Protein AF-Q50FS6-F1 (afdb_monomer)

Solvent-accessible surface area (backbone atoms only — not comparable to full-atom values): 7816 Å² total; per-residue (Å²): 136,74,51,49,74,38,58,46,81,48,75,51,61,81,35,70,44,80,47,74,35,45,58,11,39,36,32,32,69,66,8,34,38,33,13,41,27,37,36,40,30,18,50,77,78,52,74,67,53,52,54,46,35,71,72,44,51,91,74,50,71,84,71,86,58,92,88,42,80,6,38,32,37,36,33,13,39,38,15,14,32,34,36,38,41,36,17,31,35,27,35,38,33,70,82,34,45,69,17,10,52,85,64,78,49,66,32,78,38,76,48,80,40,45,86,39,77,46,76,49,63,52,61,46,99,83,71,41,74,58,86,89,66,58,99,82,60,80,82,82,80,89,129

Structure (mmCIF, N/CA/C/O backbone):
data_AF-Q50FS6-F1
#
_entry.id   AF-Q50FS6-F1
#
loop_
_atom_site.group_PDB
_atom_site.id
_atom_site.type_symbol
_atom_site.label_atom_id
_atom_site.label_alt_id
_atom_site.label_comp_id
_atom_site.label_asym_id
_atom_site.label_entity_id
_atom_site.label_seq_id
_atom_site.pdbx_PDB_ins_code
_atom_site.Cartn_x
_atom_site.Cartn_y
_atom_site.Cartn_z
_atom_site.occupancy
_atom_site.B_iso_or_equiv
_atom_site.auth_seq_id
_atom_site.auth_comp_id
_atom_site.auth_asym_id
_atom_site.auth_atom_id
_atom_site.pdbx_PDB_model_num
ATOM 1 N N . LYS A 1 1 ? -3.801 -12.237 -17.986 1.00 66.69 1 LYS A N 1
ATOM 2 C CA . LYS A 1 1 ? -2.813 -11.425 -17.234 1.00 66.69 1 LYS A CA 1
ATOM 3 C C . LYS A 1 1 ? -3.530 -10.945 -15.992 1.00 66.69 1 LYS A C 1
ATOM 5 O O . LYS A 1 1 ? -4.598 -10.368 -16.149 1.00 66.69 1 LYS A O 1
ATOM 10 N N . ASP A 1 2 ? -2.973 -11.201 -14.813 1.00 90.19 2 ASP A N 1
ATOM 11 C CA . ASP A 1 2 ? -3.731 -11.121 -13.564 1.00 90.19 2 ASP A CA 1
ATOM 12 C C . ASP A 1 2 ? -3.165 -10.081 -12.597 1.00 90.19 2 ASP A C 1
ATOM 14 O O . ASP A 1 2 ? -1.973 -9.759 -12.609 1.00 90.19 2 ASP A O 1
ATOM 18 N N . ALA A 1 3 ? -4.047 -9.557 -11.749 1.00 95.00 3 ALA A N 1
ATOM 19 C CA . ALA A 1 3 ? -3.674 -8.702 -10.633 1.00 95.00 3 ALA A CA 1
ATOM 20 C C . ALA A 1 3 ? -2.895 -9.490 -9.569 1.00 95.00 3 ALA A C 1
ATOM 22 O O . ALA A 1 3 ? -3.140 -10.680 -9.346 1.00 95.00 3 ALA A O 1
ATOM 23 N N . SER A 1 4 ? -2.010 -8.802 -8.849 1.00 97.75 4 SER A N 1
ATOM 24 C CA . SER A 1 4 ? -1.336 -9.371 -7.681 1.00 97.75 4 SER A CA 1
ATOM 25 C C . SER A 1 4 ? -2.330 -9.488 -6.529 1.00 97.75 4 SER A C 1
ATOM 27 O O . SER A 1 4 ? -2.913 -8.485 -6.126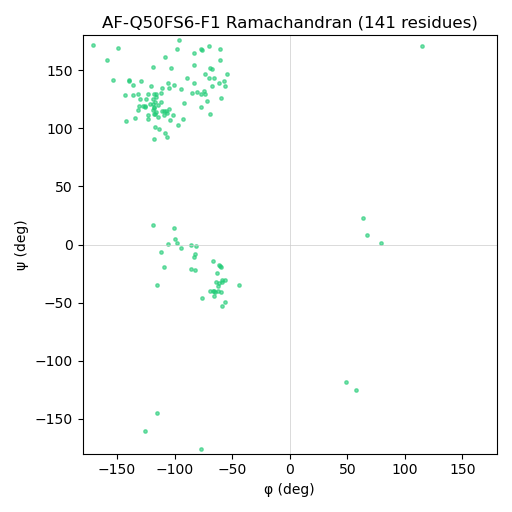 1.00 97.75 4 SER A O 1
ATOM 29 N N . LYS A 1 5 ? -2.517 -10.692 -5.982 1.00 98.19 5 LYS A N 1
ATOM 30 C CA . LYS A 1 5 ? -3.392 -10.940 -4.825 1.00 98.19 5 LYS A CA 1
ATOM 31 C C . LYS A 1 5 ? -2.547 -11.309 -3.612 1.00 98.19 5 LYS A C 1
ATOM 33 O O . LYS A 1 5 ? -1.901 -12.352 -3.608 1.00 98.19 5 LYS A O 1
ATOM 38 N N . ILE A 1 6 ? -2.567 -10.468 -2.585 1.00 98.38 6 ILE A N 1
ATOM 39 C CA . ILE A 1 6 ? -1.834 -10.670 -1.33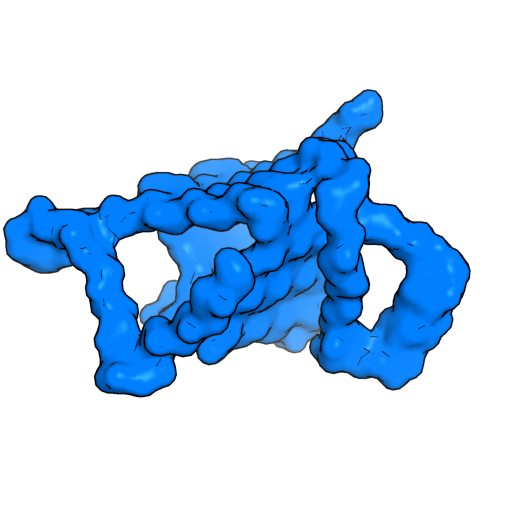5 1.00 98.38 6 ILE A CA 1
ATOM 40 C C . ILE A 1 6 ? -2.854 -11.011 -0.255 1.00 98.38 6 ILE A C 1
ATOM 42 O O . ILE A 1 6 ? -3.485 -10.131 0.322 1.00 98.38 6 ILE A O 1
ATOM 46 N N . ASN A 1 7 ? -3.036 -12.308 -0.017 1.00 98.06 7 ASN A N 1
ATOM 47 C CA . ASN A 1 7 ? -3.957 -12.834 0.998 1.00 98.06 7 ASN A CA 1
ATOM 48 C C . ASN A 1 7 ? -3.226 -13.377 2.238 1.00 98.06 7 ASN A C 1
ATOM 50 O O . ASN A 1 7 ? -3.872 -13.883 3.150 1.00 98.06 7 ASN A O 1
ATOM 54 N N . GLY A 1 8 ? -1.895 -13.306 2.257 1.00 97.44 8 GLY A N 1
ATOM 55 C CA . GLY A 1 8 ? -1.051 -13.708 3.380 1.00 97.44 8 GLY A CA 1
ATOM 56 C C . GLY A 1 8 ? -0.114 -12.580 3.804 1.00 97.44 8 GLY A C 1
ATOM 57 O O . GLY A 1 8 ? -0.344 -11.415 3.478 1.00 97.44 8 GLY A O 1
ATOM 58 N N . ALA A 1 9 ? 0.959 -12.926 4.511 1.00 98.12 9 ALA A N 1
ATOM 59 C CA . ALA A 1 9 ? 1.951 -11.956 4.954 1.00 98.12 9 ALA A CA 1
ATOM 60 C C . ALA A 1 9 ? 3.003 -11.680 3.867 1.00 98.12 9 ALA A C 1
ATOM 62 O O . ALA A 1 9 ? 3.619 -12.606 3.340 1.00 98.12 9 ALA A O 1
ATOM 63 N N . LEU A 1 10 ? 3.251 -10.402 3.582 1.00 98.38 10 LEU A N 1
ATOM 64 C CA . LEU A 1 10 ? 4.408 -9.922 2.831 1.00 98.38 10 LEU A CA 1
ATOM 65 C C . LEU A 1 10 ? 5.235 -9.022 3.758 1.00 98.38 10 LEU A C 1
ATOM 67 O O . LEU A 1 10 ? 4.882 -7.869 4.000 1.00 98.38 10 LEU A O 1
ATOM 71 N N . ASN A 1 11 ? 6.320 -9.571 4.303 1.00 97.75 11 ASN A N 1
ATOM 72 C CA . ASN A 1 11 ? 7.113 -8.927 5.347 1.00 97.75 11 ASN A CA 1
ATOM 73 C C . ASN A 1 11 ? 8.534 -8.627 4.852 1.00 97.75 11 ASN A C 1
ATOM 75 O O . ASN A 1 11 ? 9.313 -9.537 4.583 1.00 97.75 11 ASN A O 1
ATOM 79 N N . GLY A 1 12 ? 8.860 -7.342 4.737 1.00 96.31 12 GLY A N 1
ATOM 80 C CA . GLY A 1 12 ? 10.190 -6.834 4.400 1.00 96.31 12 GLY A CA 1
ATOM 81 C C . GLY A 1 12 ? 11.009 -6.411 5.622 1.00 96.31 12 GLY A C 1
ATOM 82 O O . GLY A 1 12 ? 12.132 -5.928 5.461 1.00 96.31 12 GLY A O 1
ATOM 83 N N . GLY A 1 13 ? 10.472 -6.553 6.838 1.00 95.31 13 GLY A N 1
ATOM 84 C CA . GLY A 1 13 ? 11.058 -6.007 8.058 1.00 95.31 13 GLY A CA 1
ATOM 85 C C . GLY A 1 13 ? 11.228 -4.495 7.935 1.00 95.31 13 GLY A C 1
ATOM 86 O O . GLY A 1 13 ? 10.282 -3.793 7.585 1.00 95.31 13 GLY A O 1
ATOM 87 N N . ASN A 1 14 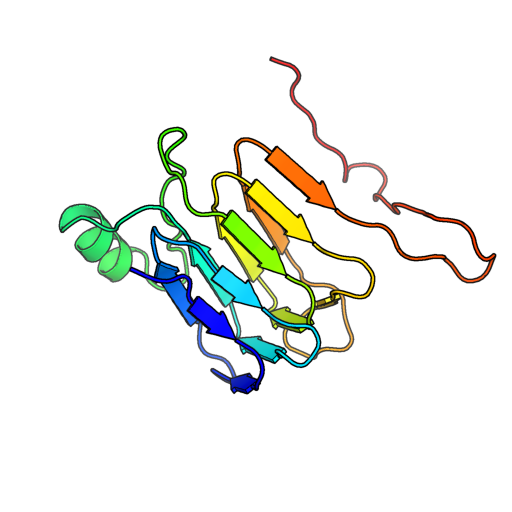? 12.453 -4.012 8.157 1.00 93.50 14 ASN A N 1
ATOM 88 C CA . ASN A 1 14 ? 12.830 -2.597 8.022 1.00 93.50 14 ASN A CA 1
ATOM 89 C C . ASN A 1 14 ? 13.112 -2.159 6.577 1.00 93.50 14 ASN A C 1
ATOM 91 O O . ASN A 1 14 ? 13.429 -0.995 6.340 1.00 93.50 14 ASN A O 1
ATOM 95 N N . ASN A 1 15 ? 13.013 -3.067 5.603 1.00 95.00 15 ASN A N 1
ATOM 96 C CA . ASN A 1 15 ? 13.239 -2.739 4.200 1.00 95.00 15 ASN A CA 1
ATOM 97 C C . ASN A 1 15 ? 11.996 -2.134 3.548 1.00 95.00 15 ASN A C 1
ATOM 99 O O . ASN A 1 15 ? 10.872 -2.251 4.036 1.00 95.00 15 ASN A O 1
ATOM 103 N N . ASN A 1 16 ? 12.213 -1.521 2.388 1.00 94.88 16 ASN A N 1
ATOM 104 C CA . ASN A 1 16 ? 11.147 -0.997 1.548 1.00 94.88 16 ASN A CA 1
ATOM 105 C C . ASN A 1 16 ? 10.659 -2.076 0.578 1.00 94.88 16 ASN A C 1
ATOM 107 O O . ASN A 1 16 ? 11.463 -2.832 0.034 1.00 94.88 16 ASN A O 1
ATOM 111 N N . ILE A 1 17 ? 9.359 -2.096 0.305 1.00 96.88 17 ILE A N 1
ATOM 112 C CA . ILE A 1 17 ? 8.740 -2.990 -0.673 1.00 96.88 17 ILE A CA 1
ATOM 113 C C . ILE A 1 17 ? 8.147 -2.152 -1.802 1.00 96.88 17 ILE A C 1
ATOM 115 O O . ILE A 1 17 ? 7.349 -1.247 -1.561 1.00 96.88 17 ILE A O 1
ATOM 119 N N . PHE A 1 18 ? 8.519 -2.491 -3.036 1.00 94.50 18 P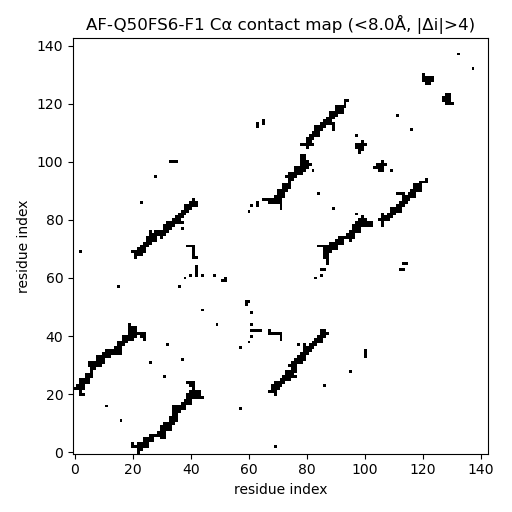HE A N 1
ATOM 120 C CA . PHE A 1 18 ? 7.985 -1.895 -4.256 1.00 94.50 18 PHE A CA 1
ATOM 121 C C . PHE A 1 18 ? 7.311 -2.988 -5.086 1.00 94.50 18 PHE A C 1
ATOM 123 O O . PHE A 1 18 ? 7.972 -3.915 -5.548 1.00 94.50 18 PHE A O 1
ATOM 130 N N . LEU A 1 19 ? 5.998 -2.881 -5.278 1.00 95.25 19 LEU A N 1
ATOM 131 C CA . LEU A 1 19 ? 5.196 -3.792 -6.083 1.00 95.25 19 LEU A CA 1
ATOM 132 C C . LEU A 1 19 ? 4.645 -3.052 -7.298 1.00 95.25 19 LEU A C 1
ATOM 134 O O . LEU A 1 19 ? 3.747 -2.220 -7.172 1.00 95.25 19 LEU A O 1
ATOM 138 N N . VAL A 1 20 ? 5.157 -3.382 -8.482 1.00 92.31 20 VAL A N 1
ATOM 139 C CA . VAL A 1 20 ? 4.641 -2.836 -9.738 1.00 92.31 20 VAL A CA 1
ATOM 140 C C . VAL A 1 20 ? 3.905 -3.916 -10.515 1.00 92.31 20 VAL A C 1
ATOM 142 O O . VAL A 1 20 ? 4.512 -4.881 -10.971 1.00 92.31 20 VAL A O 1
ATOM 145 N N . ASN A 1 21 ? 2.595 -3.741 -10.684 1.00 93.81 21 ASN A N 1
ATOM 146 C CA . ASN A 1 21 ? 1.778 -4.600 -11.533 1.00 93.81 21 ASN A CA 1
ATOM 147 C C . ASN A 1 21 ? 0.711 -3.769 -12.269 1.00 93.81 21 ASN A C 1
ATOM 149 O O . ASN A 1 21 ? -0.290 -3.385 -11.660 1.00 93.81 21 ASN A O 1
ATOM 153 N N . PRO A 1 22 ? 0.865 -3.535 -13.587 1.00 92.81 22 PRO A N 1
ATOM 154 C CA . PRO A 1 22 ? -0.109 -2.783 -14.379 1.00 92.81 22 PRO A CA 1
ATOM 155 C C . PRO A 1 22 ? -1.524 -3.366 -14.411 1.00 92.81 22 PRO A C 1
ATOM 157 O O . PRO A 1 22 ? -2.464 -2.647 -14.739 1.00 92.81 22 PRO A O 1
ATOM 160 N N . MET A 1 23 ? -1.685 -4.650 -14.078 1.00 94.12 23 MET A N 1
ATOM 161 C CA . MET A 1 23 ? -2.988 -5.321 -14.011 1.00 94.12 23 MET A CA 1
ATOM 162 C C . MET A 1 23 ? -3.713 -5.090 -12.678 1.00 94.12 23 MET A C 1
ATOM 164 O O . MET A 1 23 ? -4.894 -5.406 -12.567 1.00 94.12 23 MET A O 1
ATOM 168 N N . GLY A 1 24 ? -3.036 -4.521 -11.676 1.00 96.06 24 GLY A N 1
ATOM 169 C CA . GLY A 1 24 ? -3.615 -4.175 -10.381 1.00 96.06 24 GLY A CA 1
ATOM 170 C C . GLY A 1 24 ? -3.042 -4.954 -9.200 1.00 96.06 24 GLY A C 1
ATOM 171 O O . GLY A 1 24 ? -2.295 -5.926 -9.350 1.00 96.06 24 GLY A O 1
ATOM 172 N N . VAL A 1 25 ? -3.420 -4.506 -8.005 1.00 98.19 25 VAL A N 1
ATOM 173 C CA . VAL A 1 25 ? -3.011 -5.074 -6.717 1.00 98.19 25 VAL A CA 1
ATOM 174 C C . VAL A 1 25 ? -4.229 -5.163 -5.800 1.00 98.19 25 VAL A C 1
ATOM 176 O 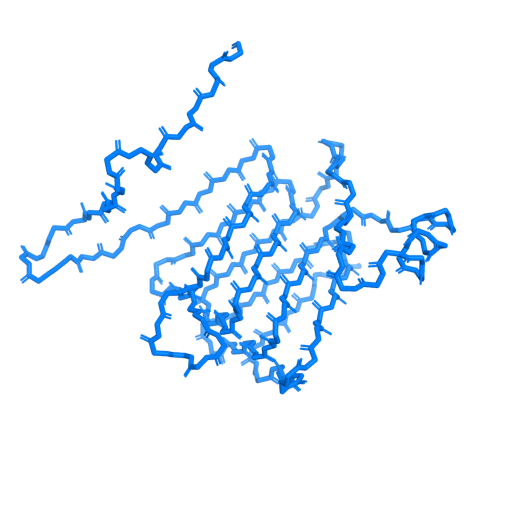O . VAL A 1 25 ? -4.932 -4.179 -5.592 1.00 98.19 25 VAL A O 1
ATOM 179 N N . LEU A 1 26 ? -4.459 -6.340 -5.227 1.00 98.44 26 LEU A N 1
ATOM 180 C CA . LEU A 1 26 ? -5.432 -6.587 -4.171 1.00 98.44 26 LEU A CA 1
ATOM 181 C C . LEU A 1 26 ? -4.690 -7.074 -2.928 1.00 98.44 26 LEU A C 1
ATOM 183 O O . LEU A 1 26 ? -4.103 -8.155 -2.947 1.00 98.44 26 LEU A O 1
ATOM 187 N N . ILE A 1 27 ? -4.766 -6.317 -1.840 1.00 98.75 27 ILE A N 1
ATOM 188 C CA . ILE A 1 27 ? -4.440 -6.817 -0.503 1.00 98.75 27 ILE A CA 1
ATOM 189 C C . ILE A 1 27 ? -5.758 -7.300 0.096 1.00 98.75 27 ILE A C 1
ATOM 191 O O . ILE A 1 27 ? -6.657 -6.503 0.359 1.00 98.75 27 ILE A O 1
ATOM 195 N N . GLY A 1 28 ? -5.921 -8.617 0.207 1.00 98.44 28 GLY A N 1
ATOM 196 C CA . GLY A 1 28 ? -7.146 -9.228 0.715 1.00 98.44 28 GLY A CA 1
ATOM 197 C C . GLY A 1 28 ? -7.323 -8.995 2.214 1.00 98.44 28 GLY A C 1
ATOM 198 O O . GLY A 1 28 ? -6.404 -8.553 2.892 1.00 98.44 28 GLY A O 1
ATOM 199 N N . LYS A 1 29 ? -8.492 -9.349 2.758 1.00 97.62 29 LYS A N 1
ATOM 200 C CA . LYS A 1 29 ? -8.823 -9.134 4.183 1.00 97.62 29 LYS A CA 1
ATOM 201 C C . LYS A 1 29 ? -7.837 -9.774 5.166 1.00 97.62 29 LYS A C 1
ATOM 203 O O . LYS A 1 29 ? -7.645 -9.270 6.263 1.00 97.62 29 LYS A O 1
ATOM 208 N N . THR A 1 30 ? -7.230 -10.891 4.775 1.00 97.75 30 THR A N 1
ATOM 209 C CA . THR A 1 30 ? -6.207 -11.609 5.552 1.00 97.75 30 THR A CA 1
ATOM 210 C C . THR A 1 30 ? -4.781 -11.209 5.166 1.00 97.75 30 THR A C 1
ATOM 212 O O . THR A 1 30 ? -3.822 -11.719 5.738 1.00 97.75 30 THR A O 1
ATOM 215 N N . GLY A 1 31 ? -4.634 -10.341 4.163 1.00 98.56 31 GLY A N 1
ATOM 216 C CA . GLY A 1 31 ? -3.355 -9.849 3.685 1.00 98.56 31 GLY A CA 1
ATOM 217 C C . GLY A 1 31 ? -2.756 -8.840 4.653 1.00 98.56 31 GLY A C 1
ATOM 218 O O . GLY A 1 31 ? -3.429 -7.893 5.063 1.00 98.56 31 GLY A O 1
ATOM 219 N N . THR A 1 32 ? -1.476 -9.026 4.963 1.00 98.44 32 THR A N 1
ATOM 220 C CA . THR A 1 32 ? -0.714 -8.112 5.817 1.00 98.44 32 THR A CA 1
ATOM 221 C C . THR A 1 32 ? 0.596 -7.760 5.137 1.00 98.44 32 THR A C 1
ATOM 223 O O . THR A 1 32 ? 1.373 -8.646 4.781 1.00 98.44 32 THR A O 1
ATOM 226 N N . ILE A 1 33 ? 0.857 -6.468 4.977 1.00 98.69 33 ILE A N 1
ATOM 227 C CA . ILE A 1 33 ? 2.135 -5.942 4.501 1.00 98.69 33 ILE A CA 1
ATOM 228 C C . ILE A 1 33 ? 2.893 -5.359 5.691 1.00 98.69 33 ILE A C 1
ATOM 230 O O . ILE A 1 33 ? 2.314 -4.606 6.467 1.00 98.69 33 ILE A O 1
ATOM 234 N N . THR A 1 34 ? 4.184 -5.657 5.820 1.00 98.50 34 THR A N 1
ATOM 235 C CA . THR A 1 34 ? 5.065 -5.013 6.808 1.00 98.50 34 THR A CA 1
ATOM 236 C C . THR A 1 34 ? 6.339 -4.542 6.122 1.00 98.50 34 THR A C 1
ATOM 238 O O . THR A 1 34 ? 7.053 -5.357 5.538 1.00 98.50 34 THR A O 1
ATOM 241 N N . ALA A 1 35 ? 6.610 -3.237 6.150 1.00 98.12 35 ALA A N 1
ATOM 242 C CA . ALA A 1 35 ? 7.768 -2.633 5.487 1.00 98.12 35 ALA A CA 1
ATOM 243 C C . ALA A 1 35 ? 8.116 -1.268 6.102 1.00 98.12 35 ALA A C 1
ATOM 245 O O . ALA A 1 35 ? 7.248 -0.603 6.650 1.00 98.12 35 ALA A O 1
ATOM 246 N N . GLY A 1 36 ? 9.347 -0.781 5.934 1.00 95.75 36 GLY A N 1
ATOM 247 C CA . GLY A 1 36 ? 9.676 0.619 6.249 1.00 95.75 36 GLY A CA 1
ATOM 248 C C . GLY A 1 36 ? 8.938 1.608 5.329 1.00 95.75 36 GLY A C 1
ATOM 249 O O . GLY A 1 36 ? 8.387 2.618 5.768 1.00 95.75 36 GLY A O 1
ATOM 250 N N . LYS A 1 37 ? 8.858 1.273 4.037 1.00 95.81 37 LYS A N 1
ATOM 251 C CA . LYS A 1 37 ? 8.035 1.947 3.022 1.00 95.81 37 LYS A CA 1
ATOM 252 C C . LYS A 1 37 ? 7.348 0.906 2.155 1.00 95.81 37 LYS A C 1
ATOM 254 O O . LYS A 1 37 ? 7.999 -0.040 1.712 1.00 95.81 37 LYS A O 1
ATOM 259 N N . PHE A 1 38 ? 6.076 1.115 1.841 1.00 97.81 38 PHE A N 1
ATOM 260 C CA . PHE A 1 38 ? 5.352 0.301 0.873 1.00 97.81 38 PHE A CA 1
ATOM 261 C C . PHE A 1 38 ? 4.902 1.146 -0.316 1.00 97.81 38 PHE A C 1
ATOM 263 O O . PHE A 1 38 ? 4.186 2.133 -0.157 1.00 97.81 38 PHE A O 1
ATOM 270 N N . VAL A 1 39 ? 5.319 0.746 -1.515 1.00 96.06 39 VAL A N 1
ATOM 271 C CA . VAL A 1 39 ? 4.880 1.342 -2.775 1.00 96.06 39 VAL A CA 1
ATOM 272 C C . VAL A 1 39 ? 4.190 0.276 -3.608 1.00 96.06 39 VAL A C 1
ATOM 274 O O . VAL A 1 39 ? 4.817 -0.714 -3.978 1.00 96.06 39 VAL A O 1
ATOM 277 N N . ALA A 1 40 ? 2.927 0.497 -3.955 1.00 96.38 40 ALA A N 1
ATOM 278 C CA . ALA A 1 40 ? 2.217 -0.292 -4.952 1.00 96.38 40 ALA A CA 1
ATOM 279 C C . ALA A 1 40 ? 1.848 0.607 -6.133 1.00 96.38 40 ALA A C 1
ATOM 281 O O . ALA A 1 40 ? 1.291 1.688 -5.942 1.00 96.38 40 ALA A O 1
ATOM 282 N N . SER A 1 41 ? 2.163 0.179 -7.354 1.00 93.31 41 SER A N 1
ATOM 283 C CA . SER A 1 41 ? 1.884 0.961 -8.558 1.00 93.31 41 SER A CA 1
ATOM 284 C C . SER A 1 41 ? 1.397 0.102 -9.714 1.00 93.31 41 SER A C 1
ATOM 286 O O . SER A 1 41 ? 1.905 -0.992 -9.962 1.00 93.31 41 SER A O 1
ATOM 288 N N . THR A 1 42 ? 0.436 0.631 -10.464 1.00 93.19 42 THR A N 1
ATOM 289 C CA . THR A 1 42 ? -0.009 0.065 -11.742 1.00 93.19 42 THR A CA 1
ATOM 290 C C . THR A 1 42 ? 0.609 0.783 -12.945 1.00 93.19 42 THR A C 1
ATOM 292 O O . THR A 1 42 ? 0.265 0.482 -14.088 1.00 93.19 42 THR A O 1
ATOM 295 N N . THR A 1 43 ? 1.525 1.730 -12.724 1.00 88.56 43 THR A N 1
ATOM 296 C CA . THR A 1 43 ? 2.310 2.347 -13.797 1.00 88.56 43 THR A CA 1
ATOM 297 C C . THR A 1 43 ? 3.420 1.374 -14.213 1.00 88.56 43 THR A C 1
ATOM 299 O O . THR A 1 43 ? 4.270 1.052 -13.383 1.00 88.56 43 THR A O 1
ATOM 302 N N . PRO A 1 44 ? 3.463 0.891 -15.471 1.00 84.31 44 PRO A N 1
ATOM 303 C CA . PRO A 1 44 ? 4.575 0.096 -15.969 1.00 84.31 44 PRO A CA 1
ATOM 304 C C . PRO A 1 44 ? 5.889 0.864 -15.814 1.00 84.31 44 PRO A C 1
ATOM 306 O O . PRO A 1 44 ? 5.968 2.051 -16.135 1.00 84.31 44 PRO A O 1
ATOM 309 N N . LEU A 1 45 ? 6.933 0.182 -15.351 1.00 83.62 45 LEU A N 1
ATOM 310 C CA . LEU A 1 45 ? 8.277 0.741 -15.378 1.00 83.62 45 LEU A CA 1
ATOM 311 C C . LEU A 1 45 ? 8.861 0.561 -16.781 1.00 83.62 45 LEU A C 1
ATOM 313 O O . LEU A 1 45 ? 8.799 -0.533 -17.336 1.00 83.62 45 LEU A O 1
ATOM 317 N N . ASN A 1 46 ? 9.422 1.630 -17.338 1.00 84.06 46 ASN A N 1
ATOM 318 C CA . ASN A 1 46 ? 10.343 1.552 -18.467 1.00 84.06 46 ASN A CA 1
ATOM 319 C C . ASN A 1 46 ? 11.795 1.569 -17.943 1.00 84.06 46 ASN A C 1
ATOM 321 O O . ASN A 1 46 ? 12.038 1.744 -16.744 1.00 84.06 46 ASN A O 1
ATOM 325 N N . ASP A 1 47 ? 12.769 1.422 -18.838 1.00 84.19 47 ASP A N 1
ATOM 326 C CA . ASP A 1 47 ? 14.191 1.386 -18.471 1.00 84.19 47 ASP A CA 1
ATOM 327 C C . ASP A 1 47 ? 14.661 2.658 -17.748 1.00 84.19 47 ASP A C 1
ATOM 329 O O . ASP A 1 47 ? 15.526 2.610 -16.871 1.00 84.19 47 ASP A O 1
ATOM 333 N N . GLU A 1 48 ? 14.084 3.810 -18.084 1.00 84.19 48 GLU A N 1
ATOM 334 C CA . GLU A 1 48 ? 14.386 5.081 -17.430 1.00 84.19 48 GLU A CA 1
ATOM 335 C C . GLU A 1 48 ? 13.862 5.126 -15.989 1.00 84.19 48 GLU A C 1
ATOM 337 O O . GLU A 1 48 ? 14.578 5.554 -15.079 1.00 84.19 48 GLU A O 1
ATOM 342 N N . ASN A 1 49 ? 12.664 4.593 -15.748 1.00 82.25 49 ASN A N 1
ATOM 343 C CA . ASN A 1 49 ? 12.087 4.462 -14.414 1.00 82.25 49 ASN A CA 1
ATOM 344 C C . ASN A 1 49 ? 12.952 3.549 -13.538 1.00 82.25 49 ASN A C 1
ATOM 346 O O . ASN A 1 49 ? 13.190 3.862 -12.373 1.00 82.25 49 ASN A O 1
ATOM 350 N N . VAL A 1 50 ? 13.478 2.458 -14.103 1.00 80.25 50 VAL A N 1
ATOM 351 C CA . VAL A 1 50 ? 14.387 1.542 -13.397 1.00 80.25 50 VAL A CA 1
ATOM 352 C C . VAL A 1 50 ? 15.715 2.229 -13.063 1.00 80.25 50 VAL A C 1
ATOM 354 O O . VAL A 1 50 ? 16.183 2.160 -11.927 1.00 80.25 50 VAL A O 1
ATOM 357 N N . LYS A 1 51 ? 16.312 2.971 -14.004 1.00 82.94 51 LYS A N 1
ATOM 358 C CA . LYS A 1 51 ? 17.519 3.778 -13.732 1.00 82.94 51 LYS A CA 1
ATOM 359 C C . LYS A 1 51 ? 17.269 4.820 -12.640 1.00 82.94 51 LYS A C 1
ATOM 361 O O . LYS A 1 51 ? 18.119 5.029 -11.774 1.00 82.94 51 LYS A O 1
ATOM 366 N N . THR A 1 52 ? 16.102 5.456 -12.661 1.00 82.00 52 THR A N 1
ATOM 367 C CA . THR A 1 52 ? 15.691 6.442 -11.656 1.00 82.00 52 THR A CA 1
ATOM 368 C C . THR A 1 52 ? 15.488 5.791 -10.292 1.00 82.00 52 THR A C 1
ATOM 370 O O . THR A 1 52 ? 15.940 6.344 -9.293 1.00 82.00 52 THR A O 1
ATOM 373 N N . PHE A 1 53 ? 14.910 4.589 -10.238 1.00 82.69 53 PHE A N 1
ATOM 374 C CA . PHE A 1 53 ? 14.805 3.791 -9.017 1.00 82.69 53 PHE A CA 1
ATOM 375 C C . PHE A 1 53 ? 16.175 3.544 -8.378 1.00 82.69 53 PHE A C 1
ATOM 377 O O . PHE A 1 53 ? 16.361 3.843 -7.199 1.00 82.69 53 PHE A O 1
ATOM 384 N N . PHE A 1 54 ? 17.164 3.090 -9.155 1.00 77.31 54 PHE A N 1
ATOM 385 C CA . PHE A 1 54 ? 18.517 2.852 -8.638 1.00 77.31 54 PHE A CA 1
ATOM 386 C C . PHE A 1 54 ? 19.194 4.121 -8.099 1.00 77.31 54 PHE A C 1
ATOM 388 O O . PHE A 1 54 ? 19.940 4.049 -7.121 1.00 77.31 54 PHE A O 1
ATOM 395 N N . LYS A 1 55 ? 18.916 5.286 -8.697 1.00 83.00 55 LYS A N 1
ATOM 396 C CA . LYS A 1 55 ? 19.440 6.582 -8.236 1.00 83.00 55 LYS A CA 1
ATOM 397 C C . LYS A 1 55 ? 18.719 7.092 -6.983 1.00 83.00 55 LYS A C 1
ATOM 399 O O . LYS A 1 55 ? 19.374 7.525 -6.040 1.00 83.00 55 LYS A O 1
ATOM 404 N N . ALA A 1 56 ? 17.387 7.032 -6.967 1.00 78.81 56 ALA A N 1
ATOM 405 C CA . ALA A 1 56 ? 16.543 7.591 -5.910 1.00 78.81 56 ALA A CA 1
ATOM 406 C C . ALA A 1 56 ? 16.405 6.679 -4.676 1.00 78.81 56 ALA A C 1
ATOM 408 O O . ALA A 1 56 ? 16.084 7.164 -3.590 1.00 78.81 56 ALA A O 1
ATOM 409 N N . ARG A 1 57 ? 16.649 5.369 -4.819 1.00 78.81 57 ARG A N 1
ATOM 410 C CA . ARG A 1 57 ? 16.584 4.357 -3.750 1.00 78.81 57 ARG A CA 1
ATOM 411 C C . A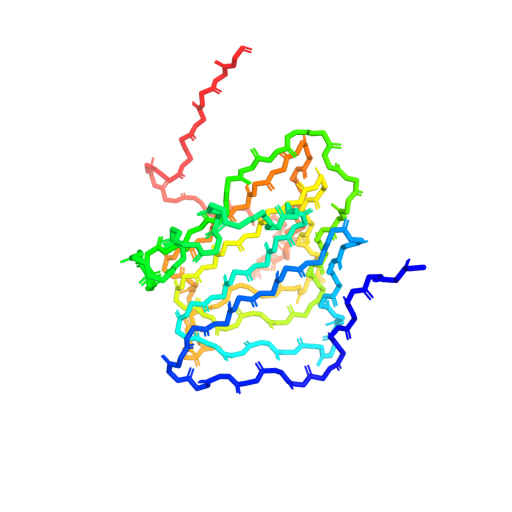RG A 1 57 ? 15.277 4.451 -2.942 1.00 78.81 57 ARG A C 1
ATOM 413 O O . ARG A 1 57 ? 14.193 4.291 -3.496 1.00 78.81 57 ARG A O 1
ATOM 420 N N . SER A 1 58 ? 15.353 4.724 -1.638 1.00 76.06 58 SER A N 1
ATOM 421 C CA . SER A 1 58 ? 14.200 4.825 -0.728 1.00 76.06 58 SER A CA 1
ATOM 422 C C . SER A 1 58 ? 13.233 5.963 -1.076 1.00 76.06 58 SER A C 1
ATOM 424 O O . SER A 1 58 ? 12.040 5.875 -0.767 1.00 76.06 58 SER A O 1
ATOM 426 N N . CYS A 1 59 ? 13.703 7.004 -1.764 1.00 76.06 59 CYS A N 1
ATOM 427 C CA . CYS A 1 59 ? 12.882 8.146 -2.160 1.00 76.06 59 CYS A CA 1
ATOM 428 C C . CYS A 1 59 ? 12.066 7.887 -3.431 1.00 76.06 59 CYS A C 1
ATOM 430 O O . CYS A 1 59 ? 11.198 8.689 -3.761 1.00 76.06 59 CYS A O 1
ATOM 432 N N . PHE A 1 60 ? 12.293 6.772 -4.132 1.00 78.38 60 PHE A N 1
ATOM 433 C CA . PHE A 1 60 ? 11.596 6.502 -5.382 1.00 78.38 60 PHE A CA 1
ATOM 434 C C . PHE A 1 60 ? 10.077 6.405 -5.196 1.00 78.38 60 PHE A C 1
ATOM 436 O O . PHE A 1 60 ? 9.580 5.791 -4.246 1.00 78.38 60 PHE A O 1
ATOM 443 N N . SER A 1 61 ? 9.350 6.981 -6.146 1.00 72.69 61 SER A N 1
ATOM 444 C CA . SER A 1 61 ? 7.927 6.769 -6.371 1.00 72.69 61 SER A CA 1
ATOM 445 C C . SER A 1 61 ? 7.708 6.777 -7.883 1.00 72.69 61 SER A C 1
ATOM 447 O O . SER A 1 61 ? 8.164 7.723 -8.528 1.00 72.69 61 SER A O 1
ATOM 449 N N . PRO A 1 62 ? 7.040 5.769 -8.469 1.00 73.19 62 PRO A N 1
ATOM 450 C CA . PRO A 1 62 ? 6.630 5.833 -9.866 1.00 73.19 62 PRO A CA 1
ATOM 451 C C . PRO A 1 62 ? 5.809 7.097 -10.135 1.00 73.19 62 PRO A C 1
ATOM 453 O O . PRO A 1 62 ? 5.054 7.542 -9.267 1.00 73.19 62 PRO A O 1
ATOM 456 N N . ALA A 1 63 ? 5.936 7.660 -11.336 1.00 76.75 63 ALA A N 1
ATOM 457 C CA . ALA A 1 63 ? 5.029 8.710 -11.777 1.00 76.75 63 ALA A CA 1
ATOM 458 C C . ALA A 1 63 ? 3.611 8.138 -11.931 1.00 76.75 63 ALA A C 1
ATOM 460 O O . ALA A 1 63 ? 3.422 6.988 -12.351 1.00 76.75 63 ALA A O 1
ATOM 461 N N . PHE A 1 64 ? 2.611 8.944 -11.590 1.00 72.19 64 PHE A N 1
ATOM 462 C CA . PHE A 1 64 ? 1.233 8.611 -11.913 1.00 72.19 64 PHE A CA 1
ATOM 463 C C . PHE A 1 64 ? 0.998 8.822 -13.407 1.00 72.19 64 PHE A C 1
ATOM 465 O O . PHE A 1 64 ? 1.324 9.876 -13.947 1.00 72.19 64 PHE A O 1
ATOM 472 N N . ASP A 1 65 ? 0.438 7.810 -14.063 1.00 74.12 65 ASP A N 1
ATOM 473 C CA . ASP A 1 65 ? 0.023 7.884 -15.457 1.00 74.12 65 ASP A CA 1
ATOM 474 C C . ASP A 1 65 ? -1.495 7.672 -15.514 1.00 74.12 65 ASP A C 1
ATOM 476 O O . ASP A 1 65 ? -2.002 6.587 -15.216 1.00 74.12 65 ASP A O 1
ATOM 480 N N . VAL A 1 66 ? -2.208 8.735 -15.894 1.00 64.94 66 VAL A N 1
ATOM 481 C CA . VAL A 1 66 ? -3.678 8.804 -15.953 1.00 64.94 66 VAL A CA 1
ATOM 482 C C . VAL A 1 66 ? -4.297 7.787 -16.921 1.00 64.94 66 VAL A C 1
ATOM 484 O O . VAL A 1 66 ? -5.481 7.483 -16.804 1.00 64.94 66 VAL A O 1
ATOM 487 N N . SER A 1 67 ? -3.510 7.235 -17.856 1.00 68.81 67 SER A N 1
ATOM 488 C CA . SER A 1 67 ? -3.964 6.303 -18.901 1.00 68.81 67 SER A CA 1
ATOM 489 C C . SER A 1 67 ? -3.997 4.825 -18.477 1.00 68.81 67 SER A C 1
ATOM 491 O O . SER A 1 67 ? -4.330 3.950 -19.283 1.00 68.81 67 SER A O 1
ATOM 493 N N . LYS A 1 68 ? -3.610 4.495 -17.236 1.00 68.38 68 LYS A N 1
ATOM 494 C CA . LYS A 1 68 ? -3.501 3.096 -16.775 1.00 68.38 68 LYS A CA 1
ATOM 495 C C . LYS A 1 68 ? -4.831 2.521 -16.310 1.00 68.38 68 LYS A C 1
ATOM 497 O O . LYS A 1 68 ? -5.718 3.240 -15.882 1.00 68.38 68 LYS A O 1
ATOM 502 N N . GLN A 1 69 ? -4.943 1.191 -16.379 1.00 76.19 69 GLN A N 1
ATOM 503 C CA . GLN A 1 69 ? -6.205 0.465 -16.167 1.00 76.19 69 GLN A CA 1
ATOM 504 C C . GLN A 1 69 ? -6.254 -0.344 -14.858 1.00 76.19 69 GLN A C 1
ATOM 506 O O . GLN A 1 69 ? -7.337 -0.699 -14.400 1.00 76.19 69 GLN A O 1
ATOM 511 N N . GLY A 1 70 ? -5.105 -0.648 -14.243 1.00 93.00 70 GLY A N 1
ATOM 512 C CA . GLY A 1 70 ? -5.053 -1.435 -13.011 1.00 93.00 70 GLY A CA 1
ATOM 513 C C . GLY A 1 70 ? -5.590 -0.671 -11.800 1.00 93.00 70 GLY A C 1
ATOM 514 O O . GLY A 1 70 ? -5.338 0.522 -11.641 1.00 93.00 70 GLY A O 1
ATOM 515 N N . ASN A 1 71 ? -6.279 -1.378 -10.906 1.00 96.19 71 ASN A N 1
ATOM 516 C CA . ASN A 1 71 ? -6.761 -0.830 -9.638 1.00 96.19 71 ASN A CA 1
ATOM 517 C C . ASN A 1 71 ? -5.885 -1.300 -8.475 1.00 96.19 71 ASN A C 1
ATOM 519 O O . ASN A 1 71 ? -5.338 -2.404 -8.511 1.00 96.19 71 ASN A O 1
ATOM 523 N N . ILE A 1 72 ? -5.812 -0.490 -7.422 1.00 97.81 72 ILE A N 1
ATOM 524 C CA . ILE A 1 72 ? -5.259 -0.885 -6.129 1.00 97.81 72 ILE A CA 1
ATOM 525 C C . ILE A 1 72 ? -6.397 -0.934 -5.123 1.00 97.81 72 ILE A C 1
ATOM 527 O O . ILE A 1 72 ? -7.092 0.057 -4.911 1.00 97.81 72 ILE A O 1
ATOM 531 N N . ILE A 1 73 ? -6.582 -2.095 -4.507 1.00 98.25 73 ILE A N 1
ATOM 532 C CA . ILE A 1 73 ? -7.605 -2.321 -3.493 1.00 98.25 73 ILE A CA 1
ATOM 533 C C . ILE A 1 73 ? -6.915 -2.871 -2.249 1.00 98.25 73 ILE A C 1
ATOM 535 O O . ILE A 1 73 ? -6.310 -3.943 -2.294 1.00 98.25 73 ILE A O 1
ATOM 539 N N . ASN A 1 74 ? -7.015 -2.148 -1.139 1.00 98.44 74 ASN A N 1
ATOM 540 C CA . ASN A 1 74 ? -6.622 -2.645 0.170 1.00 98.44 74 ASN A CA 1
ATOM 541 C C . ASN A 1 74 ? -7.866 -2.993 0.987 1.00 98.44 74 ASN A C 1
ATOM 543 O O . ASN A 1 74 ? -8.661 -2.115 1.309 1.00 98.44 74 ASN A O 1
ATOM 547 N N . LEU A 1 75 ? -8.016 -4.269 1.329 1.00 97.88 75 LEU A N 1
ATOM 548 C CA . LEU A 1 75 ? -9.027 -4.786 2.254 1.00 97.88 75 LEU A CA 1
ATOM 549 C C . LEU A 1 75 ? -8.401 -5.313 3.555 1.00 97.88 75 LEU A C 1
ATOM 551 O O . LEU A 1 75 ? -9.141 -5.733 4.441 1.00 97.88 75 LEU A O 1
ATOM 555 N N . GLY A 1 76 ? -7.068 -5.361 3.630 1.00 97.69 76 GLY A N 1
ATOM 556 C CA . GLY A 1 76 ? -6.300 -5.918 4.740 1.00 97.69 76 GLY A CA 1
ATOM 557 C C . GLY A 1 76 ? -5.476 -4.852 5.455 1.00 97.69 76 GLY A C 1
ATOM 558 O O . GLY A 1 76 ? -5.898 -3.700 5.581 1.00 97.69 76 GLY A O 1
ATOM 559 N N . LYS A 1 77 ? -4.290 -5.238 5.930 1.00 98.19 77 LYS A N 1
ATOM 560 C CA . LYS A 1 77 ? -3.417 -4.379 6.739 1.00 98.19 77 LYS A CA 1
ATOM 561 C C . LYS A 1 77 ? -2.146 -4.006 5.987 1.00 98.19 77 LYS A C 1
ATOM 563 O O . LYS A 1 77 ? -1.447 -4.875 5.465 1.00 98.19 77 LYS A O 1
ATOM 568 N N . ILE A 1 78 ? -1.822 -2.719 5.962 1.00 98.69 78 ILE A N 1
ATOM 569 C CA . ILE A 1 78 ? -0.527 -2.214 5.506 1.00 98.69 78 ILE A CA 1
ATOM 570 C C . ILE A 1 78 ? 0.146 -1.530 6.690 1.00 98.69 78 ILE A C 1
ATOM 572 O O . ILE A 1 78 ? -0.302 -0.472 7.120 1.00 98.69 78 ILE A O 1
ATOM 576 N N . ASN A 1 79 ? 1.231 -2.124 7.179 1.00 98.44 79 ASN A N 1
ATOM 577 C CA . ASN A 1 79 ? 2.036 -1.619 8.28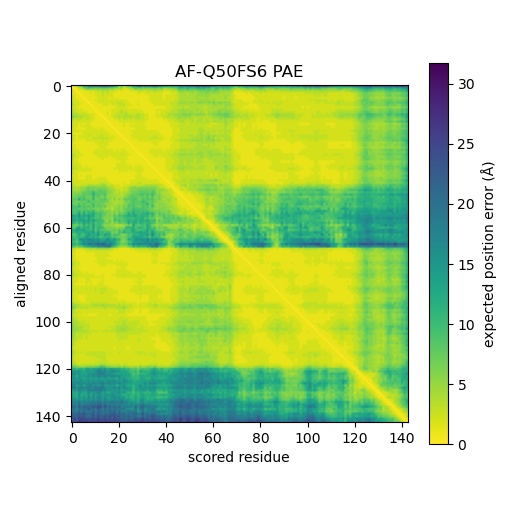3 1.00 98.44 79 ASN A CA 1
ATOM 578 C C . ASN A 1 79 ? 3.342 -1.071 7.702 1.00 98.44 79 ASN A C 1
ATOM 580 O O . ASN A 1 79 ? 4.302 -1.816 7.475 1.00 98.44 79 ASN A O 1
ATOM 584 N N . ALA A 1 80 ? 3.353 0.224 7.396 1.00 98.31 80 ALA A N 1
ATOM 585 C CA . ALA A 1 80 ? 4.527 0.924 6.906 1.00 98.31 80 ALA A CA 1
ATOM 586 C C . ALA A 1 80 ? 4.478 2.409 7.251 1.00 98.31 80 ALA A C 1
ATOM 588 O O . ALA A 1 80 ? 3.445 3.061 7.130 1.00 98.31 80 ALA A O 1
ATOM 589 N N . ASP A 1 81 ? 5.630 2.974 7.603 1.00 96.56 81 ASP A N 1
ATOM 590 C CA . ASP A 1 81 ? 5.719 4.396 7.939 1.00 96.56 81 ASP A CA 1
ATOM 591 C C . ASP A 1 81 ? 5.347 5.290 6.752 1.00 96.56 81 ASP A C 1
ATOM 593 O O . ASP A 1 81 ? 4.750 6.349 6.933 1.00 96.56 81 ASP A O 1
ATOM 597 N N . ASN A 1 82 ? 5.700 4.865 5.538 1.00 95.75 82 ASN A N 1
ATOM 598 C CA . ASN A 1 82 ? 5.425 5.601 4.311 1.00 95.75 82 ASN A CA 1
ATOM 599 C C . ASN A 1 82 ? 4.716 4.694 3.308 1.00 95.75 82 ASN A C 1
ATOM 601 O O . ASN A 1 82 ? 5.275 3.685 2.869 1.00 95.75 82 ASN A O 1
ATOM 605 N N . ILE A 1 83 ? 3.502 5.071 2.918 1.00 97.56 83 ILE A N 1
ATOM 606 C CA . ILE A 1 83 ? 2.657 4.295 2.010 1.00 97.56 83 ILE A CA 1
ATOM 607 C C . ILE A 1 83 ? 2.397 5.117 0.749 1.00 97.56 83 ILE A C 1
ATOM 609 O O . ILE A 1 83 ? 1.976 6.268 0.828 1.00 97.56 83 ILE A O 1
ATOM 613 N N . VAL A 1 84 ? 2.623 4.525 -0.424 1.00 96.06 84 VAL A N 1
ATOM 614 C CA . VAL A 1 84 ? 2.313 5.142 -1.719 1.00 96.06 84 VAL A CA 1
ATOM 615 C C . VAL A 1 84 ? 1.551 4.146 -2.586 1.00 96.06 84 VAL A C 1
ATOM 617 O O . VAL A 1 84 ? 2.092 3.109 -2.967 1.00 96.06 84 VAL A O 1
ATOM 620 N N . LEU A 1 85 ? 0.298 4.461 -2.909 1.00 96.81 85 LEU A N 1
ATOM 621 C CA . LEU A 1 85 ? -0.574 3.636 -3.743 1.00 96.81 85 LEU A CA 1
ATOM 622 C C . LEU A 1 85 ? -0.940 4.415 -5.009 1.00 96.81 85 LEU A C 1
ATOM 624 O O . LEU A 1 85 ? -1.549 5.478 -4.923 1.00 96.81 85 LEU A O 1
ATOM 628 N N . ILE A 1 86 ? -0.560 3.887 -6.173 1.00 93.62 86 ILE A N 1
ATOM 629 C CA . ILE A 1 86 ? -0.746 4.523 -7.484 1.00 93.62 86 ILE A CA 1
ATOM 630 C C . ILE A 1 86 ? -1.536 3.591 -8.408 1.00 93.62 86 ILE A C 1
ATOM 632 O O . ILE A 1 86 ? -0.993 2.593 -8.885 1.00 93.62 86 ILE A O 1
ATOM 636 N N . GLY A 1 87 ? -2.796 3.915 -8.689 1.00 93.50 87 GLY A N 1
ATOM 637 C CA . GLY A 1 87 ? -3.678 3.100 -9.531 1.00 93.50 87 GLY A CA 1
ATOM 638 C C . GLY A 1 87 ? -4.702 3.932 -10.293 1.00 93.50 87 GLY A C 1
ATOM 639 O O . GLY A 1 87 ? -4.886 5.101 -9.991 1.00 93.50 87 GLY A O 1
ATOM 640 N N . ASN A 1 88 ? -5.416 3.343 -11.255 1.00 93.06 88 ASN A N 1
ATOM 641 C CA . ASN A 1 88 ? -6.579 4.001 -11.865 1.00 93.06 88 ASN A CA 1
ATOM 642 C C . ASN A 1 88 ? -7.629 4.332 -10.795 1.00 93.06 88 ASN A C 1
ATOM 644 O O . ASN A 1 88 ? -8.041 5.478 -10.624 1.00 93.06 88 ASN A O 1
ATOM 648 N N . LYS A 1 89 ? -8.000 3.306 -10.026 1.00 94.62 89 LYS A N 1
ATOM 649 C CA . LYS A 1 89 ? -8.728 3.425 -8.768 1.00 94.62 89 LYS A CA 1
ATOM 650 C C . LYS A 1 89 ? -7.812 3.029 -7.617 1.00 94.62 89 LYS A C 1
ATOM 652 O O . LYS A 1 89 ? -7.174 1.977 -7.691 1.00 94.62 89 LYS A O 1
ATOM 657 N N . VAL A 1 90 ? -7.816 3.813 -6.546 1.00 96.75 90 VAL A N 1
ATOM 658 C CA . VAL A 1 90 ? -7.250 3.434 -5.247 1.00 96.75 90 VAL A CA 1
ATOM 659 C C . VAL A 1 90 ? -8.386 3.338 -4.239 1.00 96.75 90 VAL A C 1
ATOM 661 O O . VAL A 1 90 ? -9.105 4.307 -4.014 1.00 96.75 90 VAL A O 1
ATOM 664 N N . GLU A 1 91 ? -8.568 2.160 -3.654 1.00 97.69 91 GLU A N 1
ATOM 665 C CA . GLU A 1 91 ? -9.644 1.886 -2.708 1.00 97.69 91 GLU A CA 1
ATOM 666 C C . GLU A 1 91 ? -9.095 1.339 -1.392 1.00 97.69 91 GLU A C 1
ATOM 668 O O . GLU A 1 91 ? -8.398 0.323 -1.371 1.00 97.69 91 GLU A O 1
ATOM 673 N N . ILE A 1 92 ? -9.448 2.005 -0.294 1.00 97.31 92 ILE A N 1
ATOM 674 C CA . ILE A 1 92 ? -9.250 1.522 1.072 1.00 97.31 92 ILE A CA 1
ATOM 675 C C . ILE A 1 92 ? -10.612 1.049 1.581 1.00 97.31 92 ILE A C 1
ATOM 677 O O . ILE A 1 92 ? -11.525 1.851 1.796 1.00 97.31 92 ILE A O 1
ATOM 681 N N . GLY A 1 93 ? -10.770 -0.267 1.689 1.00 94.88 93 GLY A N 1
ATOM 682 C CA . GLY A 1 93 ? -12.030 -0.910 2.042 1.00 94.88 93 GLY A CA 1
ATOM 683 C C . GLY A 1 93 ? -12.372 -0.803 3.527 1.00 94.88 93 GLY A C 1
ATOM 684 O O . GLY A 1 93 ? -11.542 -0.458 4.366 1.00 94.88 93 GLY A O 1
ATOM 685 N N . VAL A 1 94 ? -13.618 -1.137 3.865 1.00 88.00 94 VAL A N 1
ATOM 686 C CA . VAL A 1 94 ? -14.086 -1.169 5.258 1.00 88.00 94 VAL A CA 1
ATOM 687 C C . VAL A 1 94 ? -13.249 -2.161 6.070 1.00 88.00 94 VAL A C 1
ATOM 689 O O . VAL A 1 94 ? -13.149 -3.333 5.707 1.00 88.00 94 VAL A O 1
ATOM 692 N N . GLY A 1 95 ? -12.686 -1.693 7.187 1.00 86.88 95 GLY A N 1
ATOM 693 C CA . GLY A 1 95 ? -11.845 -2.501 8.075 1.00 86.88 95 GLY A CA 1
ATOM 694 C C . GLY A 1 95 ? -10.405 -2.689 7.591 1.00 86.88 95 GLY A C 1
ATOM 695 O O . GLY A 1 95 ? -9.640 -3.371 8.266 1.00 86.88 95 GLY A O 1
ATOM 696 N N . ALA A 1 96 ? -10.030 -2.093 6.455 1.00 94.56 96 ALA A N 1
ATOM 697 C CA . ALA A 1 96 ? -8.641 -2.038 6.029 1.00 94.56 96 ALA A CA 1
ATOM 698 C C . ALA A 1 96 ? -7.857 -1.029 6.882 1.00 94.56 9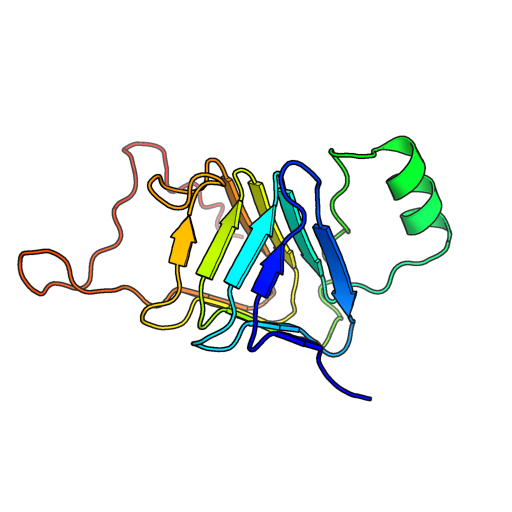6 ALA A C 1
ATOM 700 O O . ALA A 1 96 ? -8.389 0.006 7.287 1.00 94.56 96 ALA A O 1
ATOM 701 N N . GLU A 1 97 ? -6.581 -1.314 7.122 1.00 94.62 97 GLU A N 1
ATOM 702 C CA . GLU A 1 97 ? -5.719 -0.503 7.984 1.00 94.62 97 GLU A CA 1
ATOM 703 C C . GLU A 1 97 ? -4.506 0.017 7.204 1.00 94.62 97 GLU A C 1
ATOM 705 O O . GLU A 1 97 ? -3.871 -0.725 6.449 1.00 94.62 97 GLU A O 1
ATOM 710 N N . LEU A 1 98 ? -4.190 1.299 7.410 1.00 96.75 98 LEU A N 1
ATOM 711 C CA . LEU A 1 98 ? -2.948 1.951 6.993 1.00 96.75 98 LEU A CA 1
ATOM 712 C C . LEU A 1 98 ? -2.225 2.423 8.262 1.00 96.75 98 LEU A C 1
ATOM 714 O O . LEU A 1 98 ? -2.485 3.513 8.774 1.00 96.75 98 LEU A O 1
ATOM 718 N N . ALA A 1 99 ? -1.366 1.567 8.797 1.00 96.19 99 ALA A N 1
ATOM 719 C CA . ALA A 1 99 ? -0.662 1.768 10.056 1.00 96.19 99 ALA A CA 1
ATOM 720 C C . ALA A 1 99 ? 0.826 2.048 9.819 1.00 96.19 99 ALA A C 1
ATOM 722 O O . ALA A 1 99 ? 1.369 1.733 8.759 1.00 96.19 99 ALA A O 1
ATOM 723 N N . GLY A 1 100 ? 1.489 2.610 10.827 1.00 97.44 100 GLY A N 1
ATOM 724 C CA . GLY A 1 100 ? 2.941 2.705 10.891 1.00 97.44 100 GLY A CA 1
ATOM 725 C C . GLY A 1 100 ? 3.576 1.319 10.868 1.00 97.44 100 GLY A C 1
ATOM 726 O O . GLY A 1 100 ? 2.900 0.293 11.008 1.00 97.44 100 GLY A O 1
ATOM 727 N N . GLN A 1 101 ? 4.893 1.263 10.678 1.00 97.00 101 GLN A N 1
ATOM 728 C CA . GLN A 1 101 ? 5.595 -0.020 10.597 1.00 97.00 101 GLN A CA 1
ATOM 729 C C . GLN A 1 101 ? 5.418 -0.869 11.873 1.00 97.00 101 GLN A C 1
ATOM 731 O O . GLN A 1 101 ? 5.375 -2.098 11.800 1.00 97.00 101 GLN A O 1
ATOM 736 N N . ASP A 1 102 ? 5.258 -0.218 13.029 1.00 95.00 102 ASP A N 1
ATOM 737 C CA . ASP A 1 102 ? 4.984 -0.861 14.320 1.00 95.00 102 ASP A CA 1
ATOM 738 C C . ASP A 1 102 ? 3.608 -1.558 14.399 1.00 95.00 102 ASP A C 1
ATOM 740 O O . ASP A 1 102 ? 3.376 -2.366 15.299 1.00 95.00 102 ASP A O 1
ATOM 744 N N . GLY A 1 103 ? 2.697 -1.277 13.459 1.00 94.44 103 GLY A N 1
ATOM 745 C CA . GLY A 1 103 ? 1.333 -1.803 13.436 1.00 94.44 103 GLY A CA 1
ATOM 746 C C . GLY A 1 103 ? 0.421 -1.309 14.561 1.00 94.44 103 GLY A C 1
ATOM 747 O O . GLY A 1 103 ? -0.668 -1.852 14.721 1.00 94.44 103 GLY A O 1
ATOM 748 N N . GLN A 1 104 ? 0.862 -0.330 15.352 1.00 93.31 104 GLN A N 1
ATOM 749 C CA . GLN A 1 104 ? 0.139 0.232 16.497 1.00 93.31 104 GLN A CA 1
ATOM 750 C C . GLN A 1 104 ? -0.218 1.701 16.272 1.00 93.31 104 GLN A C 1
ATOM 752 O O . GLN A 1 104 ? -1.265 2.166 16.722 1.00 93.31 104 GLN A O 1
ATOM 757 N N . THR A 1 105 ? 0.654 2.441 15.589 1.00 92.81 105 THR A N 1
ATOM 758 C CA . THR A 1 105 ? 0.464 3.855 15.270 1.00 92.81 105 THR A CA 1
ATOM 759 C C . THR A 1 105 ? -0.074 4.034 13.853 1.00 92.81 105 THR A C 1
ATOM 761 O O . THR A 1 105 ? -0.113 3.101 13.052 1.00 92.81 105 THR A O 1
ATOM 764 N N . ASN A 1 106 ? -0.523 5.246 13.524 1.00 92.12 106 ASN A N 1
ATOM 765 C CA . ASN A 1 106 ? -0.890 5.585 12.149 1.00 92.12 106 ASN A CA 1
ATOM 766 C C . ASN A 1 106 ? 0.361 5.644 11.262 1.00 92.12 106 ASN A C 1
ATOM 768 O O . ASN A 1 106 ? 1.445 5.993 11.733 1.00 92.12 106 ASN A O 1
ATOM 772 N N . ALA A 1 107 ? 0.202 5.371 9.963 1.00 94.94 107 ALA A N 1
ATOM 773 C CA . ALA A 1 107 ? 1.270 5.636 9.002 1.00 94.94 107 ALA A CA 1
ATOM 774 C C . ALA A 1 107 ? 1.674 7.120 9.064 1.00 94.94 107 ALA A C 1
ATOM 776 O O . ALA A 1 107 ? 0.815 7.996 9.185 1.00 94.94 107 ALA A O 1
ATOM 777 N N . LYS A 1 108 ? 2.976 7.417 8.955 1.00 94.06 108 LYS A N 1
ATOM 778 C CA . LYS A 1 108 ? 3.465 8.807 8.947 1.00 94.06 108 LYS A CA 1
ATOM 779 C C . LYS A 1 108 ? 2.984 9.535 7.698 1.00 94.06 108 LYS A C 1
ATOM 781 O O . LYS A 1 108 ? 2.614 10.702 7.768 1.00 94.06 108 LYS A O 1
ATOM 786 N N . THR A 1 109 ? 2.992 8.844 6.558 1.00 92.94 109 THR A N 1
ATOM 787 C CA . THR A 1 109 ? 2.427 9.340 5.301 1.00 92.94 109 THR A CA 1
ATOM 788 C C . THR A 1 109 ? 1.681 8.236 4.558 1.00 92.94 109 THR A C 1
ATOM 790 O O . THR A 1 109 ? 2.126 7.088 4.497 1.00 92.94 109 THR A O 1
ATOM 793 N N . ALA A 1 110 ? 0.551 8.597 3.949 1.00 93.88 110 ALA A N 1
ATOM 794 C CA . ALA A 1 110 ? -0.184 7.746 3.023 1.00 93.88 110 ALA A CA 1
ATOM 795 C C . ALA A 1 110 ? -0.590 8.569 1.795 1.00 93.88 110 ALA A C 1
ATOM 797 O O . ALA A 1 110 ? -1.432 9.459 1.876 1.00 93.88 110 ALA A O 1
ATOM 798 N N . HIS A 1 111 ? 0.041 8.293 0.657 1.00 93.31 111 HIS A N 1
ATOM 799 C CA . HIS A 1 111 ? -0.244 8.944 -0.616 1.00 93.31 111 HIS A CA 1
ATOM 800 C C . HIS A 1 111 ? -1.110 8.013 -1.464 1.00 93.31 111 HIS A C 1
ATOM 802 O O . HIS A 1 111 ? -0.648 6.963 -1.914 1.00 93.31 111 HIS A O 1
ATOM 808 N N . LEU A 1 112 ? -2.366 8.401 -1.675 1.00 93.75 112 LEU A N 1
ATOM 809 C CA . LEU A 1 112 ? -3.327 7.681 -2.506 1.00 93.75 112 LEU A CA 1
ATOM 810 C C . LEU A 1 112 ? -3.509 8.459 -3.807 1.00 93.75 112 LEU A C 1
ATOM 812 O O . LEU A 1 112 ? -4.004 9.583 -3.787 1.00 93.75 112 LEU A O 1
ATOM 816 N N . ILE A 1 113 ? -3.068 7.885 -4.922 1.00 91.00 113 ILE A N 1
ATOM 817 C CA . ILE A 1 113 ? -3.001 8.575 -6.208 1.00 91.00 113 ILE A CA 1
ATOM 818 C C . ILE A 1 113 ? -3.760 7.754 -7.246 1.00 91.00 113 ILE A C 1
ATOM 820 O O . ILE A 1 113 ? -3.388 6.618 -7.547 1.00 91.00 113 ILE A O 1
ATOM 824 N N . GLY A 1 114 ? -4.815 8.339 -7.805 1.00 91.50 114 GLY A N 1
ATOM 825 C CA . GLY A 1 114 ? -5.574 7.733 -8.886 1.00 91.50 114 GLY A CA 1
ATOM 826 C C . GLY A 1 114 ? -6.589 8.676 -9.507 1.00 91.50 114 GLY A C 1
ATOM 827 O O . GLY A 1 114 ? -6.844 9.754 -8.976 1.00 91.50 114 GLY A O 1
ATOM 828 N N . ASN A 1 115 ? -7.188 8.241 -10.616 1.00 90.19 115 ASN A N 1
ATOM 829 C CA . ASN A 1 115 ? -8.330 8.927 -11.227 1.00 90.19 115 ASN A CA 1
ATOM 830 C C . ASN A 1 115 ? -9.538 8.902 -10.278 1.00 90.19 115 ASN A C 1
ATOM 832 O O . ASN A 1 115 ? -10.327 9.842 -10.239 1.00 90.19 115 ASN A O 1
ATOM 836 N N . TYR A 1 116 ? -9.649 7.834 -9.482 1.00 92.06 116 TYR A N 1
ATOM 837 C CA . TYR A 1 116 ? -10.652 7.691 -8.436 1.00 92.06 116 TYR A CA 1
ATOM 838 C C . TYR A 1 116 ? -10.002 7.226 -7.134 1.00 92.06 116 TYR A C 1
ATOM 840 O O . TYR A 1 116 ? -9.290 6.219 -7.114 1.00 92.06 116 TYR A O 1
ATOM 848 N N . VAL A 1 117 ? -10.284 7.922 -6.034 1.00 93.44 117 VAL A N 1
ATOM 849 C CA . VAL A 1 117 ? -9.834 7.536 -4.692 1.00 93.44 117 VAL A CA 1
ATOM 850 C C . VAL A 1 117 ? -11.053 7.341 -3.799 1.00 93.44 117 VAL A C 1
ATOM 852 O O . VAL A 1 117 ? -11.837 8.264 -3.599 1.00 93.44 117 VAL A O 1
ATOM 855 N N . TYR A 1 118 ? -11.199 6.133 -3.256 1.00 94.12 118 TYR A N 1
ATOM 856 C CA . TYR A 1 118 ? -12.262 5.769 -2.325 1.00 94.12 118 TYR A CA 1
ATOM 857 C C . TYR A 1 118 ? -11.649 5.354 -0.993 1.00 94.12 118 TYR A C 1
ATOM 859 O O . TYR A 1 118 ? -10.826 4.442 -0.933 1.00 94.12 118 TYR A O 1
ATOM 867 N N . VAL A 1 119 ? -12.075 5.997 0.090 1.00 92.25 119 VAL A N 1
ATOM 868 C CA . VAL A 1 119 ? -11.681 5.620 1.449 1.00 92.25 119 VAL A CA 1
ATOM 869 C C . VAL A 1 119 ? -12.947 5.340 2.235 1.00 92.25 119 VAL A C 1
ATOM 871 O O . VAL A 1 119 ? -13.748 6.238 2.489 1.00 92.25 119 VAL A O 1
ATOM 874 N N . SER A 1 120 ? -13.142 4.074 2.587 1.00 87.56 120 SER A N 1
ATOM 875 C CA . SER A 1 120 ? -14.243 3.664 3.447 1.00 87.56 120 SER A CA 1
ATOM 876 C C . SER A 1 120 ? -13.908 4.010 4.891 1.00 87.56 120 SER A C 1
ATOM 878 O O . SER A 1 120 ? -12.845 3.652 5.393 1.00 87.56 120 SER A O 1
ATOM 880 N N . VAL A 1 121 ? -14.824 4.687 5.572 1.00 80.25 121 VAL A N 1
ATOM 881 C CA . VAL A 1 121 ? -14.641 5.092 6.967 1.00 80.25 121 VAL A CA 1
ATOM 882 C C . VAL A 1 121 ? -15.260 4.074 7.911 1.00 80.25 121 VAL A C 1
ATOM 884 O O . VAL A 1 121 ? -16.379 3.607 7.702 1.00 80.25 121 VAL A O 1
ATOM 887 N N . GLY A 1 122 ? -14.502 3.718 8.945 1.00 71.00 122 GLY A N 1
ATOM 888 C CA . GLY A 1 122 ? -15.007 2.940 10.067 1.00 71.00 122 GLY A CA 1
ATOM 889 C C . GLY A 1 122 ? -15.838 3.800 11.016 1.00 71.00 122 GLY A C 1
ATOM 890 O O . GLY A 1 122 ? -15.838 5.032 10.945 1.00 71.00 122 GLY A O 1
ATOM 891 N N . LYS A 1 123 ? -16.530 3.131 11.935 1.00 77.38 123 LYS A N 1
ATOM 892 C CA . LYS A 1 123 ? -17.274 3.798 12.997 1.00 77.38 123 LYS A CA 1
ATOM 893 C C . LYS A 1 123 ? -16.352 4.141 14.165 1.00 77.38 123 LYS A C 1
ATOM 895 O O . LYS A 1 123 ? -15.506 3.333 14.539 1.00 77.38 123 LYS A O 1
ATOM 900 N N . ASP A 1 124 ? -16.520 5.320 14.745 1.00 74.88 124 ASP A N 1
ATOM 901 C CA . ASP A 1 124 ? -15.834 5.726 15.966 1.00 74.88 124 ASP A CA 1
ATOM 902 C C . ASP A 1 124 ? -16.453 5.077 17.220 1.00 74.88 124 ASP A C 1
ATOM 904 O O . ASP A 1 124 ? -17.371 4.255 17.141 1.00 74.88 124 ASP A O 1
ATOM 908 N N . LYS A 1 125 ? -15.951 5.454 18.404 1.00 76.75 125 LYS A N 1
ATOM 909 C CA . LYS A 1 125 ? -16.449 4.960 19.703 1.00 76.75 125 LYS A CA 1
ATOM 910 C C . LYS A 1 125 ? -17.923 5.305 19.958 1.00 76.75 125 LYS A C 1
ATOM 912 O O . LYS A 1 125 ? -18.544 4.686 20.813 1.00 76.75 125 LYS A O 1
ATOM 917 N N . GLU A 1 126 ? -18.472 6.264 19.218 1.00 84.50 126 GLU A N 1
ATOM 918 C CA . GLU A 1 126 ? -19.872 6.688 19.260 1.00 84.50 126 GLU A CA 1
ATOM 919 C C . GLU A 1 126 ? -20.690 6.092 18.101 1.00 84.50 126 GLU A C 1
ATOM 921 O O . GLU A 1 126 ? -21.812 6.526 17.841 1.00 84.50 126 GLU A O 1
ATOM 926 N N . ASN A 1 127 ? -20.153 5.083 17.402 1.00 80.81 127 ASN A N 1
ATOM 927 C CA . ASN A 1 127 ? -20.794 4.401 16.278 1.00 80.81 127 ASN A CA 1
ATOM 928 C C . ASN A 1 127 ? -21.041 5.322 15.057 1.00 80.81 127 ASN A C 1
ATOM 930 O O . ASN A 1 127 ? -21.895 5.019 14.219 1.00 80.81 127 ASN A O 1
ATOM 934 N N . LYS A 1 128 ? -20.289 6.425 14.924 1.00 79.06 128 LYS A N 1
ATOM 935 C CA . LYS A 1 128 ? -20.368 7.374 13.803 1.00 79.06 128 LYS A CA 1
ATOM 936 C C . LYS A 1 128 ? -19.243 7.140 12.805 1.00 79.06 128 LYS A C 1
ATOM 938 O O . LYS A 1 128 ? -18.084 6.994 13.177 1.00 79.06 128 LYS A O 1
ATOM 943 N N . ASN A 1 129 ? -19.569 7.179 11.520 1.00 75.38 129 ASN A N 1
ATOM 944 C CA . ASN A 1 129 ? -18.568 7.217 10.458 1.00 75.38 129 ASN A CA 1
ATOM 945 C C . ASN A 1 129 ? -17.852 8.574 10.492 1.00 75.38 129 ASN A C 1
ATOM 947 O O . ASN A 1 129 ? -18.485 9.596 10.227 1.00 75.38 129 ASN A O 1
ATOM 951 N N . THR A 1 130 ? -16.562 8.606 10.835 1.00 70.38 130 THR A N 1
ATOM 952 C CA . THR A 1 130 ? -15.813 9.867 10.966 1.00 70.38 130 THR A CA 1
ATOM 953 C C . THR A 1 130 ? -14.505 9.842 10.183 1.00 70.38 130 THR A C 1
ATOM 955 O O . THR A 1 130 ? -13.795 8.840 10.154 1.00 70.38 130 THR A O 1
ATOM 958 N N . ILE A 1 131 ? -14.179 10.977 9.557 1.00 76.25 131 ILE A N 1
ATOM 959 C CA . ILE A 1 131 ? -12.832 11.292 9.074 1.00 76.25 131 ILE A CA 1
ATOM 960 C C . ILE A 1 131 ? -12.294 12.352 10.022 1.00 76.25 131 ILE A C 1
ATOM 962 O O . ILE A 1 131 ? -12.833 13.456 10.087 1.00 76.25 131 ILE A O 1
ATOM 966 N N . LYS A 1 132 ? -11.250 12.012 10.776 1.00 73.31 132 LYS A N 1
ATOM 967 C CA . LYS A 1 132 ? -10.524 12.993 11.580 1.00 73.31 132 LYS A CA 1
ATOM 968 C C . LYS A 1 132 ? -9.384 13.536 10.743 1.00 73.31 132 LYS A C 1
ATOM 970 O O . LYS A 1 132 ? -8.549 12.777 10.263 1.00 73.31 132 LYS A O 1
ATOM 975 N N . ILE A 1 133 ? -9.391 14.845 10.564 1.00 74.88 133 ILE A N 1
ATOM 976 C CA . ILE A 1 133 ? -8.374 15.579 9.833 1.00 74.88 133 ILE A CA 1
ATOM 977 C C . ILE A 1 133 ? -7.843 16.623 10.803 1.00 74.88 133 ILE A C 1
ATOM 979 O O . ILE A 1 133 ? -8.633 17.344 11.416 1.00 74.88 133 ILE A O 1
ATOM 983 N N . ASP A 1 134 ? -6.525 16.695 10.956 1.00 78.56 134 ASP A N 1
ATOM 984 C CA . ASP A 1 134 ? -5.913 17.762 11.741 1.00 78.56 134 ASP A CA 1
ATOM 985 C C . ASP A 1 134 ? -6.246 19.129 11.136 1.00 78.56 134 ASP A C 1
ATOM 987 O O . ASP A 1 134 ? -6.572 19.241 9.953 1.00 78.56 134 ASP A O 1
ATOM 991 N N . LYS A 1 135 ? -6.141 20.183 11.952 1.00 73.50 135 LYS A N 1
ATOM 992 C CA . LYS A 1 135 ? -6.504 21.567 11.600 1.00 73.50 135 LYS A CA 1
ATOM 993 C C . LYS A 1 135 ? -6.020 22.010 10.203 1.00 73.50 135 LYS A C 1
ATOM 995 O O . LYS A 1 135 ? -6.722 22.767 9.542 1.00 73.50 135 LYS A O 1
ATOM 1000 N N . ASP A 1 136 ? -4.852 21.542 9.762 1.00 76.69 136 ASP A N 1
ATOM 1001 C CA . ASP A 1 136 ? -4.251 21.881 8.463 1.00 76.69 136 ASP A CA 1
ATOM 1002 C C . ASP A 1 136 ? -4.064 20.646 7.544 1.00 76.69 136 ASP A C 1
ATOM 1004 O O . ASP A 1 136 ? -3.279 20.677 6.593 1.00 76.69 136 ASP A O 1
ATOM 1008 N N . GLY A 1 137 ? -4.750 19.536 7.844 1.00 70.38 13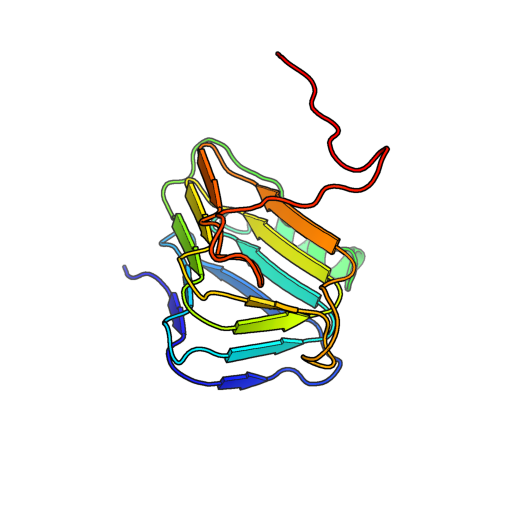7 GLY A N 1
ATOM 1009 C CA . GLY A 1 137 ? -4.542 18.225 7.222 1.00 70.38 137 GLY A CA 1
ATOM 1010 C C . GLY A 1 137 ? -5.307 17.986 5.916 1.00 70.38 137 GLY A C 1
ATOM 1011 O O . GLY A 1 137 ? -4.887 17.151 5.119 1.00 70.38 137 GLY A O 1
ATOM 1012 N N . PHE A 1 138 ? -6.392 18.723 5.647 1.00 75.44 138 PHE A N 1
ATOM 1013 C CA . PHE A 1 138 ? -7.085 18.654 4.356 1.00 75.44 138 PHE A CA 1
ATOM 1014 C C . PHE A 1 138 ? -6.614 19.800 3.470 1.00 75.44 138 PHE A C 1
ATOM 1016 O O . PHE A 1 138 ? -7.022 20.948 3.643 1.00 75.44 138 PHE A O 1
ATOM 1023 N N . LYS A 1 139 ? -5.739 19.482 2.516 1.00 71.38 139 LYS A N 1
ATOM 1024 C CA . LYS A 1 139 ? -5.253 20.424 1.506 1.00 71.38 139 LYS A CA 1
ATOM 1025 C C . LYS A 1 139 ? -5.756 19.964 0.145 1.00 71.38 139 LYS A C 1
ATOM 1027 O O . LYS A 1 139 ? -5.204 19.037 -0.437 1.00 71.38 139 LYS A O 1
ATOM 1032 N N . GLY A 1 140 ? -6.834 20.582 -0.325 1.00 66.94 140 GLY A N 1
ATOM 1033 C CA . GLY A 1 140 ? -7.365 20.378 -1.669 1.00 66.94 140 GLY A CA 1
ATOM 1034 C C . GLY A 1 140 ? -7.057 21.580 -2.555 1.00 66.94 140 GLY A C 1
ATOM 1035 O O . GLY A 1 140 ? -7.194 22.722 -2.119 1.00 66.94 140 GLY A O 1
ATOM 1036 N N . THR A 1 141 ? -6.674 21.328 -3.802 1.00 59.94 141 THR A N 1
ATOM 1037 C CA . THR A 1 141 ? -6.700 22.330 -4.872 1.00 59.94 141 THR A CA 1
ATOM 1038 C C . THR A 1 141 ? -7.818 21.913 -5.816 1.00 59.94 141 THR A C 1
ATOM 1040 O O . THR A 1 141 ? -7.731 20.853 -6.431 1.00 59.94 141 THR A O 1
ATOM 1043 N N . ALA A 1 142 ? -8.899 22.693 -5.866 1.00 50.78 142 ALA A N 1
ATOM 1044 C CA . ALA A 1 142 ? -9.906 22.524 -6.907 1.00 50.78 142 ALA A CA 1
ATOM 1045 C C . ALA A 1 142 ? -9.279 22.926 -8.250 1.00 50.78 142 ALA A C 1
ATOM 1047 O O . ALA A 1 142 ? -8.557 23.925 -8.303 1.00 50.78 142 ALA A O 1
ATOM 1048 N N . ILE A 1 143 ? -9.522 22.126 -9.287 1.00 51.00 143 ILE A N 1
ATOM 1049 C CA . ILE A 1 143 ? -9.097 22.390 -10.667 1.00 51.00 143 ILE A CA 1
ATOM 1050 C C . ILE A 1 143 ? -10.315 22.847 -11.458 1.00 51.00 143 ILE A C 1
ATOM 1052 O O . ILE A 1 143 ? -11.370 22.191 -11.290 1.00 51.00 143 ILE A O 1
#

InterPro domains:
  IPR008638 Filamentous haemagglutinin FhaB/tRNA nuclease CdiA-like, TPS domain [PF05860] (2-130)
  IPR008638 Filamentous haemagglutinin FhaB/tRNA nuclease CdiA-like, TPS domain [TIGR01901] (2-43)
  IPR011050 Pectin lyase fold/virulence factor [SSF51126] (2-109)
  IPR012334 Pectin lyase fold [G3DSA:2.160.20.10] (1-142)

Organism: Campylobacter jejuni (NCBI:txid197)

Foldseek 3Di:
DAEAEAQAEDEPDAAEDAAEALQAYEQAANGEYAYQEYAYENDDDDPVLVVVCVVCPPNDHDDADQPGDYEYEFNYEYAYLHYHYHHQEYEDDEPYAQHHNVSPHHRVYHHHHHVYYYYFFAADPVRDRDDDAPPPRDDDDDD

Sequence (143 aa):
KDASKINGALNGGNNNIFLVNPMGVLIGKTGTITAGKFVASTTPLNDENVKTFFKARSCFSPAFDVSKQGNIINLGKINADNIVLIGNKVEIGVGAELAGQDGQTNAKTAHLIGNYVYVSVGKDKENKNTIKIDKDGFKGTAI

Mean predicted aligned error: 5.84 Å

Nearest PDB structures (foldseek):
  8cpk-assembly3_C  TM=7.190E-01  e=2.841E-02  Escherichia coli
  2odl-assembly1_A  TM=7.714E-01  e=9.756E-02  Haemophilus influenzae
  8vbb-assembly1_A  TM=7.737E-01  e=1.857E-01  Escherichia coli ETEC H10407
  4i84-assembly2_B  TM=8.032E-01  e=5.727E-01  Haemophilus influenzae Rd KW20
  4i84-assembly1_A  TM=7.500E-01  e=7.097E-01  Haemophilus influenzae Rd KW20

pLDDT: mean 88.33, std 10.79, range [50.78, 98.75]

Secondary structure (DSSP, 8-state):
---EEE-SEEE-TTSEEEEE-TT-EEE-TT-EEEEEEEEEE-SPP-HHHHHHHHHHGGG--PPP-TT----EEE-SEEEEEEEEEESSEEEE-TT-EEE-TTSSSBPSEEEEESSEEEEPPPB-TTS-B-----TTT------

Radius of gyration: 15.16 Å; Cα contacts (8 Å, |Δi|>4): 356; chains: 1; bounding box: 40×36×39 Å